Protein AF-A0A1M4V9N4-F1 (afdb_monomer_lite)

Organism: NCBI:txid1416778

InterPro domains:
  IPR020503 Uncharacterised protein family Rv2561 [PF10851] (1-96)

Radius of gyration: 17.0 Å; chains: 1; bounding box: 49×30×45 Å

Sequence (162 aa):
MNVSEIEGDAILFYKFGKKPSTQKILKLYETMLRSFTIKLKEIEAILGYKLGLSLKLIAHYGTFSEYTIGTFKKLYGEPVVKAHALLKNDIASNTYVLMTNAIVSKTFFGVEKEYFYISYQPEDNFITTIINKTKWNKQQKQHSTDQLTIRYCSKAIRQLKN

Secondary structure (DSSP, 8-state):
-EEEEEETTEEEEE-BSSPPPHHHHHHHHHHHHHHHHHHHHHHHHHHTS---EEEEEEE-EEE-EEEEETTEEEEESHHHHHHHHHHT---S-SSEEEEEHHHH-S---S----EEEEEE-TTT--EEEEEEE--------------EEE-EEEEEEE----

Foldseek 3Di:
DDWQDDDPQKTKDKDKDDFDAPVVVVVVLLVVQVVVVVVQVVVCVVVVHHQQWEKEKEKDKDDWDWDDDPPHIHIDDPRVVVSVVVVPDPDPARYKYKYACNRPDDDDDDDAFGIWMWHDDPVPRDTDDIDTDDDDDDDDDDDDDDIMMMIIMIGTDGDDDD

Structure (mmCIF, N/CA/C/O backbone):
data_AF-A0A1M4V9N4-F1
#
_entry.id   AF-A0A1M4V9N4-F1
#
loop_
_atom_site.group_PDB
_atom_site.id
_atom_site.type_symbol
_atom_site.label_atom_id
_atom_site.label_alt_id
_atom_site.label_comp_id
_atom_site.label_asym_id
_atom_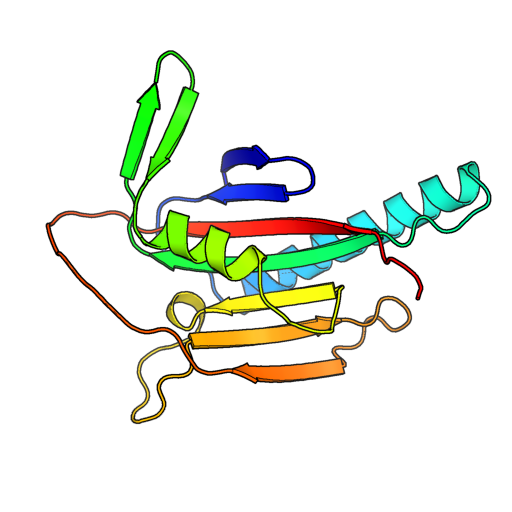site.label_entity_id
_atom_site.label_seq_id
_atom_site.pdbx_PDB_ins_code
_atom_site.Cartn_x
_atom_site.Cartn_y
_atom_site.Cartn_z
_atom_site.occupancy
_atom_site.B_iso_or_equiv
_atom_site.auth_seq_id
_atom_site.auth_comp_id
_atom_site.auth_asym_id
_atom_site.auth_atom_id
_atom_site.pdbx_PDB_model_num
ATOM 1 N N . MET A 1 1 ? 0.113 10.768 -9.963 1.00 74.31 1 MET A N 1
ATOM 2 C CA . MET A 1 1 ? -0.076 9.340 -9.639 1.00 74.31 1 MET A CA 1
ATOM 3 C C . MET A 1 1 ? -1.414 8.986 -10.237 1.00 74.31 1 MET A C 1
ATOM 5 O O . MET A 1 1 ? -2.313 9.805 -10.122 1.00 74.31 1 MET A O 1
ATOM 9 N N . ASN A 1 2 ? -1.507 7.850 -10.908 1.00 82.44 2 ASN A N 1
ATOM 10 C CA . ASN A 1 2 ? -2.698 7.407 -11.616 1.00 82.44 2 ASN A CA 1
ATOM 11 C C . ASN A 1 2 ? -3.267 6.174 -10.911 1.00 82.44 2 ASN A C 1
ATOM 13 O O . ASN A 1 2 ? -2.516 5.414 -10.292 1.00 82.44 2 ASN A O 1
ATOM 17 N N . VAL A 1 3 ? -4.578 5.983 -11.017 1.00 84.12 3 VAL A N 1
ATOM 18 C CA . VAL A 1 3 ? -5.256 4.750 -10.606 1.00 84.12 3 VAL A CA 1
ATOM 19 C C . VAL A 1 3 ? -5.289 3.831 -11.818 1.00 84.12 3 VAL A C 1
ATOM 21 O O . VAL A 1 3 ? -5.733 4.247 -12.884 1.00 84.12 3 VAL A O 1
ATOM 24 N N . SER A 1 4 ? -4.779 2.611 -11.669 1.00 82.31 4 SER A N 1
ATOM 25 C CA . SER A 1 4 ? -4.894 1.585 -12.709 1.00 82.31 4 SER A CA 1
ATOM 26 C C . SER A 1 4 ? -6.183 0.797 -12.548 1.00 82.31 4 SER A C 1
ATOM 28 O O . SER A 1 4 ? -6.861 0.537 -13.532 1.00 82.31 4 SER A O 1
ATOM 30 N N . GLU A 1 5 ? -6.480 0.366 -11.321 1.00 81.31 5 GLU A N 1
ATOM 31 C CA . GLU A 1 5 ? -7.566 -0.571 -11.047 1.00 81.31 5 GLU A CA 1
ATOM 32 C C . GLU A 1 5 ? -8.026 -0.467 -9.590 1.00 81.31 5 GLU A C 1
ATOM 34 O O . GLU A 1 5 ? -7.257 -0.071 -8.706 1.00 81.31 5 GLU A O 1
ATOM 39 N N . ILE A 1 6 ? -9.285 -0.832 -9.363 1.00 83.69 6 ILE A N 1
ATOM 40 C CA . ILE A 1 6 ? -9.889 -1.024 -8.046 1.00 83.69 6 ILE A CA 1
ATOM 41 C C . ILE A 1 6 ? -10.400 -2.470 -8.017 1.00 83.69 6 ILE A C 1
ATOM 43 O O . ILE A 1 6 ? -11.293 -2.820 -8.784 1.00 83.69 6 ILE A O 1
ATOM 47 N N . GLU A 1 7 ? -9.825 -3.304 -7.152 1.00 78.56 7 GLU A N 1
ATOM 48 C CA . GLU A 1 7 ? -10.149 -4.728 -7.005 1.00 78.56 7 GLU A CA 1
ATOM 49 C C . GLU A 1 7 ? -10.678 -4.983 -5.589 1.00 78.56 7 GLU A C 1
ATOM 51 O O . GLU A 1 7 ? -9.907 -5.134 -4.640 1.00 78.56 7 GLU A O 1
ATOM 56 N N . GLY A 1 8 ? -12.001 -5.023 -5.420 1.00 84.62 8 GLY A N 1
ATOM 57 C CA . GLY A 1 8 ? -12.608 -5.209 -4.100 1.00 84.62 8 GLY A CA 1
ATOM 58 C C . GLY A 1 8 ? -12.208 -4.099 -3.121 1.00 84.62 8 GLY A C 1
ATOM 59 O O . GLY A 1 8 ? -12.607 -2.951 -3.289 1.00 84.62 8 GLY A O 1
ATOM 60 N N . ASP A 1 9 ? -11.426 -4.449 -2.097 1.00 82.06 9 ASP A N 1
ATOM 61 C CA . ASP A 1 9 ? -10.923 -3.546 -1.052 1.00 82.06 9 ASP A CA 1
ATOM 62 C C . ASP A 1 9 ? -9.522 -2.971 -1.347 1.00 82.06 9 ASP A C 1
ATOM 64 O O . ASP A 1 9 ? -8.936 -2.299 -0.490 1.00 82.06 9 ASP A O 1
ATOM 68 N N . ALA A 1 10 ? -8.978 -3.252 -2.536 1.00 84.19 10 ALA A N 1
ATOM 69 C CA . ALA A 1 10 ? -7.649 -2.856 -2.974 1.00 84.19 10 ALA A CA 1
ATOM 70 C C . ALA A 1 10 ? -7.697 -1.812 -4.096 1.00 84.19 10 ALA A C 1
ATOM 72 O O . ALA A 1 10 ? -8.443 -1.947 -5.063 1.00 84.19 10 ALA A O 1
ATOM 73 N N . ILE A 1 11 ? -6.840 -0.793 -4.003 1.00 88.44 11 ILE A N 1
ATOM 74 C CA . ILE A 1 11 ? -6.640 0.186 -5.081 1.00 88.44 11 ILE A CA 1
ATOM 75 C C . ILE A 1 11 ? -5.207 0.101 -5.569 1.00 88.44 11 ILE A C 1
ATOM 77 O O . ILE A 1 11 ? -4.273 0.280 -4.790 1.00 88.44 11 ILE A O 1
ATOM 81 N N . LEU A 1 12 ? -5.041 -0.115 -6.868 1.00 86.69 12 LEU A N 1
ATOM 82 C CA . LEU A 1 12 ? -3.751 -0.162 -7.523 1.00 86.69 12 LEU A CA 1
ATOM 83 C C . LEU A 1 12 ? -3.380 1.208 -8.103 1.00 86.69 12 LEU A C 1
ATOM 85 O O . LEU A 1 12 ? -3.938 1.644 -9.114 1.00 86.69 12 LEU A O 1
ATOM 89 N N . PHE A 1 13 ? -2.364 1.849 -7.523 1.00 89.38 13 PHE A N 1
ATOM 90 C CA . PHE A 1 13 ? -1.793 3.080 -8.070 1.00 89.38 13 PHE A CA 1
ATOM 91 C C . PHE A 1 13 ? -0.476 2.856 -8.802 1.00 89.38 13 PHE A C 1
ATOM 93 O O . PHE A 1 13 ? 0.318 1.983 -8.439 1.00 89.38 13 PHE A O 1
ATOM 100 N N . TYR A 1 14 ? -0.215 3.730 -9.775 1.00 86.19 14 TYR A N 1
ATOM 101 C CA . TYR A 1 14 ? 1.026 3.767 -10.532 1.00 86.19 14 TYR A CA 1
ATOM 102 C C . TYR A 1 14 ? 1.465 5.199 -10.886 1.00 86.19 14 TYR A C 1
ATOM 104 O O . TYR A 1 14 ? 0.701 6.165 -10.859 1.00 86.19 14 TYR A O 1
ATOM 112 N N . LYS A 1 15 ? 2.751 5.366 -11.175 1.00 85.25 15 LYS A N 1
ATOM 113 C CA . LYS A 1 15 ? 3.387 6.592 -11.670 1.00 85.25 15 LYS A CA 1
ATOM 114 C C . LYS A 1 15 ? 4.680 6.321 -12.457 1.00 85.25 15 LYS A C 1
ATOM 116 O O . LYS A 1 15 ? 5.685 5.959 -11.842 1.00 85.25 15 LYS A O 1
ATOM 121 N N . PHE A 1 16 ? 4.684 6.670 -13.743 1.00 81.88 16 PHE A N 1
ATOM 122 C CA . PHE A 1 16 ? 5.886 6.692 -14.586 1.00 81.88 16 PHE A CA 1
ATOM 123 C C . PHE A 1 16 ? 7.008 7.581 -14.033 1.00 81.88 16 PHE A C 1
ATOM 125 O O . PHE A 1 16 ? 6.773 8.672 -13.502 1.00 81.88 16 PHE A O 1
ATOM 132 N N . GLY A 1 17 ? 8.242 7.100 -14.175 1.00 84.00 17 GLY A N 1
ATOM 133 C CA . GLY A 1 17 ? 9.473 7.809 -13.856 1.00 84.00 17 GLY A CA 1
ATOM 134 C C . GLY A 1 17 ? 10.244 7.239 -12.664 1.00 84.00 17 GLY A C 1
ATOM 135 O O . GLY A 1 17 ? 10.167 6.064 -12.312 1.00 84.00 17 GLY A O 1
ATOM 136 N N . LYS A 1 18 ? 11.061 8.102 -12.055 1.00 84.06 18 LYS A N 1
ATOM 137 C CA . LYS A 1 18 ? 11.997 7.718 -10.991 1.00 84.06 18 LYS A CA 1
ATOM 138 C C . LYS A 1 18 ? 11.267 7.199 -9.749 1.00 84.06 18 LYS A C 1
ATOM 140 O O . LYS A 1 18 ? 10.257 7.776 -9.333 1.00 84.06 18 LYS A O 1
ATOM 145 N N . LYS A 1 19 ? 11.847 6.179 -9.098 1.00 83.88 19 LYS A N 1
ATOM 146 C CA . LYS A 1 19 ? 11.383 5.732 -7.778 1.00 83.88 19 LYS A CA 1
ATOM 147 C C . LYS A 1 19 ? 11.411 6.890 -6.764 1.00 83.88 19 LYS A C 1
ATOM 149 O O . LYS A 1 19 ? 12.307 7.735 -6.820 1.00 83.88 19 LYS A O 1
ATOM 154 N N . PRO A 1 20 ? 10.457 6.948 -5.828 1.00 86.50 20 PRO A N 1
ATOM 155 C CA . PRO A 1 20 ? 10.373 7.966 -4.814 1.00 86.50 20 PRO A CA 1
ATOM 156 C C . PRO A 1 20 ? 11.369 7.587 -3.712 1.00 86.50 20 PRO A C 1
ATOM 158 O O . PRO A 1 20 ? 11.872 6.461 -3.645 1.00 86.50 20 PRO A O 1
ATOM 161 N N . SER A 1 21 ? 11.673 8.526 -2.828 1.00 88.88 21 SER A N 1
ATOM 162 C CA . SER A 1 21 ? 12.433 8.166 -1.639 1.00 88.88 21 SER A CA 1
ATOM 163 C C . SER A 1 21 ? 11.552 7.383 -0.664 1.00 88.88 21 SER A C 1
ATOM 165 O O . SER A 1 21 ? 10.330 7.559 -0.636 1.00 88.88 21 SER A O 1
ATOM 167 N N . THR A 1 22 ? 12.180 6.563 0.175 1.00 88.19 22 THR A N 1
ATOM 168 C CA . THR A 1 22 ? 11.521 5.869 1.289 1.00 88.19 22 THR A CA 1
ATOM 169 C C . THR A 1 22 ? 10.728 6.853 2.149 1.00 88.19 22 THR A C 1
ATOM 171 O O . THR A 1 22 ? 9.564 6.607 2.444 1.00 88.19 22 THR A O 1
ATOM 174 N N . GLN A 1 23 ? 11.303 8.024 2.456 1.00 88.50 23 GLN A N 1
ATOM 175 C CA . GLN A 1 23 ? 10.627 9.058 3.244 1.00 88.50 23 GLN A CA 1
ATOM 176 C C . GLN A 1 23 ? 9.338 9.555 2.575 1.00 88.50 23 GLN A C 1
ATOM 178 O O . GLN A 1 23 ? 8.343 9.777 3.256 1.00 88.50 23 GLN A O 1
ATOM 183 N N . LYS A 1 24 ? 9.322 9.703 1.241 1.00 89.69 24 LYS A N 1
ATOM 184 C CA . LYS A 1 24 ? 8.114 10.123 0.512 1.00 89.69 24 LYS A CA 1
ATOM 185 C C . LYS A 1 24 ? 7.012 9.067 0.572 1.00 89.69 24 LYS A C 1
ATOM 187 O O . LYS A 1 24 ? 5.845 9.430 0.676 1.00 89.69 24 LYS A O 1
ATOM 192 N N . ILE A 1 25 ? 7.364 7.781 0.509 1.00 89.19 25 ILE A N 1
ATOM 193 C CA . ILE A 1 25 ? 6.392 6.684 0.638 1.00 89.19 25 ILE A CA 1
ATOM 194 C C . ILE A 1 25 ? 5.797 6.670 2.043 1.00 89.19 25 ILE A C 1
ATOM 196 O O . ILE A 1 25 ? 4.578 6.627 2.174 1.00 89.19 25 ILE A O 1
ATOM 200 N N . LEU A 1 26 ? 6.646 6.749 3.070 1.00 89.44 26 LEU A N 1
ATOM 201 C CA . LEU A 1 26 ? 6.206 6.753 4.465 1.00 89.44 26 LEU A CA 1
ATOM 202 C C . LEU A 1 26 ? 5.304 7.945 4.764 1.00 89.44 26 LEU A C 1
ATOM 204 O O . LEU A 1 26 ? 4.210 7.761 5.284 1.00 89.44 26 LEU A O 1
ATOM 208 N N . LYS A 1 27 ? 5.694 9.146 4.322 1.00 89.12 27 LYS A N 1
ATOM 209 C CA . LYS A 1 27 ? 4.878 10.343 4.523 1.00 89.12 27 LYS A CA 1
ATOM 210 C C . LYS A 1 27 ? 3.503 10.225 3.868 1.00 89.12 27 LYS A C 1
ATOM 212 O O . LYS A 1 27 ? 2.503 10.599 4.471 1.00 89.12 27 LYS A O 1
ATOM 217 N N . LEU A 1 28 ? 3.451 9.696 2.643 1.00 89.25 28 LEU A N 1
ATOM 218 C CA . LEU A 1 28 ? 2.187 9.457 1.950 1.00 89.25 28 LEU A CA 1
ATOM 219 C C . LEU A 1 28 ? 1.327 8.438 2.708 1.00 89.25 28 LEU A C 1
ATOM 221 O O . LEU A 1 28 ? 0.134 8.665 2.889 1.00 89.25 28 LEU A O 1
ATOM 225 N N . TYR A 1 29 ? 1.923 7.346 3.183 1.00 90.38 29 TYR A N 1
ATOM 226 C CA . TYR A 1 29 ? 1.203 6.358 3.975 1.00 90.38 29 TYR A CA 1
ATOM 227 C C . TYR A 1 29 ? 0.648 6.925 5.279 1.00 90.38 29 TYR A C 1
ATOM 229 O O . TYR A 1 29 ? -0.517 6.701 5.573 1.00 90.38 29 TYR A O 1
ATOM 237 N N . GLU A 1 30 ? 1.434 7.693 6.029 1.00 89.25 30 GLU A N 1
ATOM 238 C CA . GLU A 1 30 ? 0.989 8.330 7.273 1.00 89.25 30 GLU A CA 1
ATOM 239 C C . GLU A 1 30 ? -0.194 9.272 7.040 1.00 89.25 30 GLU A C 1
ATOM 241 O O . GLU A 1 30 ? -1.155 9.268 7.809 1.00 89.25 30 GLU A O 1
ATOM 246 N N . THR A 1 31 ? -0.164 10.048 5.951 1.00 89.62 31 THR A N 1
ATOM 247 C CA . THR A 1 31 ? -1.303 10.882 5.552 1.00 89.62 31 THR A CA 1
ATOM 248 C C . THR A 1 31 ? -2.534 10.030 5.246 1.00 89.62 31 THR A C 1
ATOM 250 O O . THR A 1 31 ? -3.609 10.320 5.770 1.00 89.62 31 THR A O 1
ATOM 253 N N . MET A 1 32 ? -2.389 8.961 4.453 1.00 89.31 32 MET A N 1
ATOM 254 C CA . MET A 1 32 ? -3.502 8.056 4.138 1.00 89.31 32 MET A CA 1
ATOM 255 C C . MET A 1 32 ? -4.057 7.375 5.392 1.00 89.31 32 MET A C 1
ATOM 257 O O . MET A 1 32 ? -5.270 7.339 5.574 1.00 89.31 32 MET A O 1
ATOM 261 N N . LEU A 1 33 ? -3.186 6.885 6.275 1.00 89.38 33 LEU A N 1
ATOM 262 C CA . LEU A 1 33 ? -3.559 6.219 7.518 1.00 89.38 33 LEU A CA 1
ATOM 263 C C . LEU A 1 33 ? -4.309 7.171 8.448 1.00 89.38 33 LEU A C 1
ATOM 265 O O . LEU A 1 33 ? -5.344 6.799 8.989 1.00 89.38 33 LEU A O 1
ATOM 269 N N . ARG A 1 34 ? -3.845 8.418 8.592 1.00 89.44 34 ARG A N 1
ATOM 270 C CA . ARG A 1 34 ? -4.542 9.431 9.393 1.00 89.44 34 ARG A CA 1
ATOM 271 C C . ARG A 1 34 ? -5.952 9.687 8.865 1.00 89.44 34 ARG A C 1
ATOM 273 O O . ARG A 1 34 ? -6.903 9.642 9.642 1.00 89.44 34 ARG A O 1
ATOM 280 N N . SER A 1 35 ? -6.094 9.949 7.566 1.00 90.81 35 SER A N 1
ATOM 281 C CA . SER A 1 35 ? -7.402 10.199 6.949 1.00 90.81 35 SER A CA 1
ATOM 282 C C . SER A 1 35 ? -8.325 8.984 7.049 1.00 90.81 35 SER A C 1
ATOM 284 O O . SER A 1 35 ? -9.496 9.135 7.390 1.00 90.81 35 SER A O 1
ATOM 286 N N . PHE A 1 36 ? -7.790 7.782 6.820 1.00 89.12 36 PHE A N 1
ATOM 287 C CA . PHE A 1 36 ? -8.513 6.523 6.972 1.00 89.12 36 PHE A CA 1
ATOM 288 C C . PHE A 1 36 ? -9.035 6.343 8.400 1.00 89.12 36 PHE A C 1
ATOM 290 O O . PHE A 1 36 ? -10.223 6.104 8.587 1.00 89.12 36 PHE A O 1
ATOM 297 N N . THR A 1 37 ? -8.183 6.527 9.410 1.00 88.62 37 THR A N 1
ATOM 298 C CA . THR A 1 37 ? -8.553 6.360 10.822 1.00 88.62 37 THR A CA 1
ATOM 299 C C . THR A 1 37 ? -9.598 7.378 11.270 1.00 88.62 37 THR A C 1
ATOM 301 O O . THR A 1 37 ? -10.525 7.013 11.989 1.00 88.62 37 THR A O 1
ATOM 304 N N . ILE A 1 38 ? -9.484 8.642 10.842 1.00 91.25 38 ILE A N 1
ATOM 305 C CA . ILE A 1 38 ? -10.504 9.666 11.126 1.00 91.25 38 ILE A CA 1
ATOM 306 C C . ILE A 1 38 ? -11.843 9.228 10.534 1.00 91.25 38 ILE A C 1
ATOM 308 O O . ILE A 1 38 ? -12.837 9.154 11.254 1.00 91.25 38 ILE A O 1
ATOM 312 N N . LYS A 1 39 ? -11.858 8.856 9.248 1.00 94.19 39 LYS A N 1
ATOM 313 C CA . LYS A 1 39 ? -13.102 8.487 8.574 1.00 94.19 39 LYS A CA 1
ATOM 314 C C . LYS A 1 39 ? -13.717 7.206 9.131 1.00 94.19 39 LYS A C 1
ATOM 316 O O . LYS A 1 39 ? -14.933 7.117 9.266 1.00 94.19 39 LYS A O 1
ATOM 321 N N . LEU A 1 40 ? -12.883 6.237 9.499 1.00 90.94 40 LEU A N 1
ATOM 322 C CA . LEU A 1 40 ? -13.317 5.013 10.158 1.00 90.94 40 LEU A CA 1
ATOM 323 C C . LEU A 1 40 ? -14.002 5.325 11.492 1.00 90.94 40 LEU A C 1
ATOM 325 O O . LEU A 1 40 ? -15.105 4.844 11.721 1.00 90.94 40 LEU A O 1
ATOM 329 N N . LYS A 1 41 ? -13.400 6.178 12.332 1.00 91.06 41 LYS A N 1
ATOM 330 C CA . LYS A 1 41 ? -13.991 6.592 13.615 1.00 91.06 41 LYS A CA 1
ATOM 331 C C . LYS A 1 41 ? -15.327 7.315 13.434 1.00 91.06 41 LYS A C 1
ATOM 333 O O . LYS A 1 41 ? -16.254 7.034 14.185 1.00 91.06 41 LYS A O 1
ATOM 338 N N . GLU A 1 42 ? -15.441 8.202 12.444 1.00 95.69 42 GLU A N 1
ATOM 339 C CA . GLU A 1 42 ? -16.712 8.868 12.114 1.00 95.69 42 GLU A CA 1
ATOM 340 C C . GLU A 1 42 ? -17.810 7.853 11.767 1.00 95.69 42 GLU A C 1
ATOM 342 O O . GLU A 1 42 ? -18.923 7.941 12.278 1.00 95.69 42 GLU A O 1
ATOM 347 N N . ILE A 1 43 ? -17.493 6.870 10.921 1.00 95.94 43 ILE A N 1
ATOM 348 C CA . ILE A 1 43 ? -18.452 5.842 10.501 1.00 95.94 43 ILE A CA 1
ATOM 349 C C . ILE A 1 43 ? -18.817 4.926 11.676 1.00 95.94 43 ILE A C 1
ATOM 351 O O . ILE A 1 43 ? -19.994 4.661 11.897 1.00 95.94 43 ILE A O 1
ATOM 355 N N . GLU A 1 4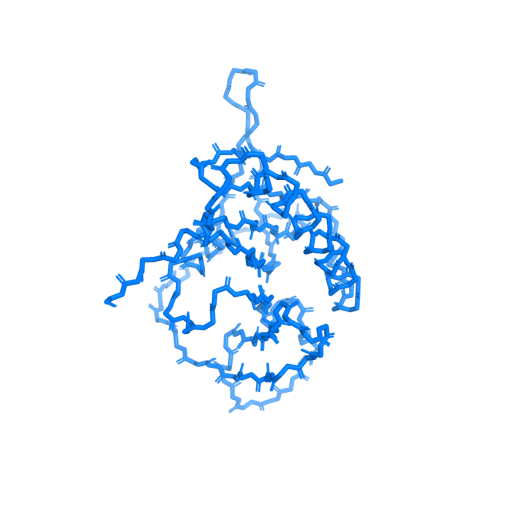4 ? -17.838 4.467 12.456 1.00 94.62 44 GLU A N 1
ATOM 356 C CA . GLU A 1 44 ? -18.075 3.627 13.639 1.00 94.62 44 GLU A CA 1
ATOM 357 C C . GLU A 1 44 ? -18.928 4.340 14.696 1.00 94.62 44 GLU A C 1
ATOM 359 O O . GLU A 1 44 ? -19.752 3.697 15.344 1.00 94.62 44 GLU A O 1
ATOM 364 N N . ALA A 1 45 ? -18.773 5.659 14.851 1.00 95.44 45 ALA A N 1
ATOM 365 C CA . ALA A 1 45 ? -19.602 6.457 15.750 1.00 95.44 45 ALA A CA 1
ATOM 366 C C . ALA A 1 45 ? -21.068 6.510 15.293 1.00 95.44 45 ALA A C 1
ATOM 368 O O . ALA A 1 45 ? -21.965 6.427 16.127 1.00 95.44 45 ALA A O 1
ATOM 369 N N . ILE A 1 46 ? -21.314 6.598 13.981 1.00 97.44 46 ILE A N 1
ATOM 370 C CA . ILE A 1 46 ? -22.669 6.562 13.406 1.00 97.44 46 ILE A CA 1
ATOM 371 C C . ILE A 1 46 ? -23.284 5.164 13.541 1.00 97.44 46 ILE A C 1
ATOM 373 O O . ILE A 1 46 ? -24.463 5.034 13.853 1.00 97.44 46 ILE A O 1
ATOM 377 N N . LEU A 1 47 ? -22.494 4.116 13.301 1.00 96.00 47 LEU A N 1
ATOM 378 C CA . LEU A 1 47 ? -22.966 2.731 13.341 1.00 96.00 47 LEU A CA 1
ATOM 379 C C . LEU A 1 47 ? -23.132 2.182 14.765 1.00 96.00 47 LEU A C 1
ATOM 381 O O . LEU A 1 47 ? -23.874 1.223 14.961 1.00 96.00 47 LEU A O 1
ATOM 385 N N . GLY A 1 48 ? -22.430 2.746 15.750 1.00 95.94 48 GLY A N 1
ATOM 386 C CA . GLY A 1 48 ? -22.464 2.293 17.142 1.00 95.94 48 GLY A CA 1
ATOM 387 C C . GLY A 1 48 ? -21.650 1.023 17.424 1.00 95.94 48 GLY A C 1
ATOM 388 O O . GLY A 1 48 ? -21.743 0.470 18.517 1.00 95.94 48 GLY A O 1
ATOM 389 N N . TYR A 1 49 ? -20.838 0.544 16.474 1.00 91.25 49 TYR A N 1
ATOM 390 C CA . TYR A 1 49 ? -19.947 -0.605 16.670 1.00 91.25 49 TYR A CA 1
ATOM 391 C C . TYR A 1 49 ? -18.654 -0.488 15.854 1.00 91.25 49 TYR A C 1
ATOM 393 O O . TYR A 1 49 ? -18.560 0.267 14.885 1.00 91.25 49 TYR A O 1
ATOM 401 N N . LYS A 1 50 ? -17.637 -1.259 16.255 1.00 90.19 50 LYS A N 1
ATOM 402 C CA . LYS A 1 50 ? -16.329 -1.302 15.589 1.00 90.19 50 LYS A CA 1
ATOM 403 C C . LYS A 1 50 ? -16.380 -2.134 14.310 1.00 90.19 50 LYS A C 1
ATOM 405 O O . LYS A 1 50 ? -16.745 -3.306 14.351 1.00 90.19 50 LYS A O 1
ATOM 410 N N . LEU A 1 51 ? -15.946 -1.551 13.194 1.00 89.62 51 LEU A N 1
ATOM 411 C CA . LEU A 1 51 ? -15.855 -2.232 11.900 1.00 89.62 51 LEU A CA 1
ATOM 412 C C . LEU A 1 51 ? -14.585 -3.081 11.785 1.00 89.62 51 LEU A C 1
ATOM 414 O O . LEU A 1 51 ? -14.539 -4.018 10.988 1.00 89.62 51 LEU A O 1
ATOM 418 N N . GLY A 1 52 ? -13.557 -2.755 12.576 1.00 86.81 52 GLY A N 1
ATOM 419 C CA . GLY A 1 52 ? -12.294 -3.491 12.582 1.00 86.81 52 GLY A CA 1
ATOM 420 C C . GLY A 1 52 ? -11.550 -3.401 11.250 1.00 86.81 52 GLY A C 1
ATOM 421 O O . GLY A 1 52 ? -10.910 -4.368 10.858 1.00 86.81 52 GLY A O 1
ATOM 422 N N . LEU A 1 53 ? -11.661 -2.282 10.530 1.00 88.88 53 LEU A N 1
ATOM 423 C CA . LEU A 1 53 ? -10.938 -2.073 9.276 1.00 88.88 53 LEU A CA 1
ATOM 424 C C . LEU A 1 53 ? -9.524 -1.546 9.551 1.00 88.88 53 LEU A C 1
ATOM 426 O O . LEU A 1 53 ? -9.323 -0.705 10.425 1.00 88.88 53 LEU A O 1
ATOM 430 N N . SER A 1 54 ? -8.544 -2.008 8.782 1.00 89.62 54 SER A N 1
ATOM 431 C CA . SER A 1 54 ? -7.156 -1.533 8.840 1.00 89.62 54 SER A CA 1
ATOM 432 C C . SER A 1 54 ? -6.671 -1.044 7.480 1.00 89.62 54 SER A C 1
ATOM 434 O O . SER A 1 54 ? -7.335 -1.263 6.477 1.00 89.62 54 SER A O 1
ATOM 436 N N . LEU A 1 55 ? -5.501 -0.409 7.422 1.00 90.00 55 LEU A N 1
ATOM 437 C CA . LEU A 1 55 ? -4.891 0.027 6.168 1.00 90.00 55 LEU A CA 1
ATOM 438 C C . LEU A 1 55 ? -3.478 -0.534 6.072 1.00 90.00 55 LEU A C 1
ATOM 440 O O . LEU A 1 55 ? -2.676 -0.308 6.967 1.00 90.00 55 LEU A O 1
ATOM 444 N N . LYS A 1 56 ? -3.135 -1.192 4.966 1.00 91.94 56 LYS A N 1
ATOM 445 C CA . LYS A 1 56 ? -1.741 -1.537 4.637 1.00 91.94 56 LYS A CA 1
ATOM 446 C C . LYS A 1 56 ? -1.327 -0.975 3.290 1.00 91.94 56 LYS A C 1
ATOM 448 O O . LYS A 1 56 ? -2.181 -0.842 2.426 1.00 91.94 56 LYS A O 1
ATOM 453 N N . LEU A 1 57 ? -0.038 -0.709 3.095 1.00 93.38 57 LEU A N 1
ATOM 454 C CA . LEU A 1 57 ? 0.545 -0.255 1.837 1.00 93.38 57 LEU A CA 1
ATOM 455 C C . LEU A 1 57 ? 1.645 -1.200 1.351 1.00 93.38 57 LEU A C 1
ATOM 457 O O . LEU A 1 57 ? 2.607 -1.447 2.066 1.00 93.38 57 LEU A O 1
ATOM 461 N N . ILE A 1 58 ? 1.555 -1.648 0.100 1.00 92.62 58 ILE A N 1
ATOM 462 C CA . ILE A 1 58 ? 2.636 -2.362 -0.596 1.00 92.62 58 ILE A CA 1
ATOM 463 C C . ILE A 1 58 ? 3.292 -1.440 -1.626 1.00 92.62 58 ILE A C 1
ATOM 465 O O . ILE A 1 58 ? 2.596 -0.906 -2.488 1.00 92.62 58 ILE A O 1
ATOM 469 N N . ALA A 1 59 ? 4.618 -1.301 -1.563 1.00 92.12 59 ALA A N 1
ATOM 470 C CA . ALA A 1 59 ? 5.427 -0.506 -2.478 1.00 92.12 59 ALA A CA 1
ATOM 471 C C . ALA A 1 59 ? 6.520 -1.336 -3.168 1.00 92.12 59 ALA A C 1
ATOM 473 O O . ALA A 1 59 ? 7.453 -1.870 -2.557 1.00 92.12 59 ALA A O 1
ATOM 474 N N . HIS A 1 60 ? 6.417 -1.403 -4.491 1.00 90.31 60 HIS A N 1
ATOM 475 C CA . HIS A 1 60 ? 7.358 -2.097 -5.362 1.00 90.31 60 HIS A CA 1
ATOM 476 C C . HIS A 1 60 ? 7.699 -1.231 -6.571 1.00 90.31 60 HIS A C 1
ATOM 478 O O . HIS A 1 60 ? 6.888 -0.399 -6.973 1.00 90.31 60 HIS A O 1
ATOM 484 N N . TYR A 1 61 ? 8.897 -1.414 -7.121 1.00 86.75 61 TYR A N 1
ATOM 485 C CA . TYR A 1 61 ? 9.410 -0.652 -8.250 1.00 86.75 61 TYR A CA 1
ATOM 486 C C . TYR A 1 61 ? 10.017 -1.581 -9.292 1.00 86.75 61 TYR A C 1
ATOM 488 O O . TYR A 1 61 ? 10.801 -2.463 -8.949 1.00 86.75 61 TYR A O 1
ATOM 496 N N . GLY A 1 62 ? 9.679 -1.343 -10.555 1.00 85.44 62 GLY A N 1
ATOM 497 C CA . GLY A 1 62 ? 10.250 -2.050 -11.692 1.00 85.44 62 GLY A CA 1
ATOM 498 C C . GLY A 1 62 ? 9.668 -1.559 -13.013 1.00 85.44 62 GLY A C 1
ATOM 499 O O . GLY A 1 62 ? 8.946 -0.557 -13.049 1.00 85.44 62 GLY A O 1
ATOM 500 N N . THR A 1 63 ? 9.993 -2.279 -14.082 1.00 83.06 63 THR A N 1
ATOM 501 C CA . THR A 1 63 ? 9.544 -1.996 -15.450 1.00 83.06 63 THR A CA 1
ATOM 502 C C . THR A 1 63 ? 8.264 -2.754 -15.782 1.00 83.06 63 THR A C 1
ATOM 504 O O . THR A 1 63 ? 8.186 -3.967 -15.597 1.00 83.06 63 THR A O 1
ATOM 507 N N . PHE A 1 64 ? 7.262 -2.049 -16.295 1.00 83.62 64 PHE A N 1
ATOM 508 C CA . PHE A 1 64 ? 6.039 -2.644 -16.827 1.00 83.62 64 PHE A CA 1
ATOM 509 C C . PHE A 1 64 ? 5.586 -1.873 -18.065 1.00 83.62 64 PHE A C 1
ATOM 511 O O . PHE A 1 64 ? 5.989 -0.730 -18.275 1.00 83.62 64 PHE A O 1
ATOM 518 N N . SER A 1 65 ? 4.699 -2.478 -18.842 1.00 81.69 65 SER A N 1
ATOM 519 C CA . SER A 1 65 ? 4.057 -1.855 -19.995 1.00 81.69 65 SER A CA 1
ATOM 520 C C . SER A 1 65 ? 2.617 -1.467 -19.667 1.00 81.69 65 SER A C 1
ATOM 522 O O . SER A 1 65 ? 1.948 -2.123 -18.866 1.00 81.69 65 SER A O 1
ATOM 524 N N . GLU A 1 66 ? 2.138 -0.396 -20.291 1.00 84.31 66 GLU A N 1
ATOM 525 C CA . GLU A 1 66 ? 0.724 -0.025 -20.316 1.00 84.31 66 GLU A CA 1
ATOM 526 C C . GLU A 1 66 ? 0.168 -0.382 -21.696 1.00 84.31 66 GLU A C 1
ATOM 528 O O . GLU A 1 66 ? 0.790 -0.070 -22.710 1.00 84.31 66 GLU A O 1
ATOM 533 N N . TYR A 1 67 ? -0.990 -1.033 -21.745 1.00 82.19 67 TYR A N 1
ATOM 534 C CA . TYR A 1 67 ? -1.724 -1.251 -22.987 1.00 82.19 67 TYR A CA 1
ATOM 535 C C . TYR A 1 67 ? -3.166 -0.772 -22.837 1.00 82.19 67 TYR A C 1
ATOM 537 O O . TYR A 1 67 ? -3.702 -0.683 -21.731 1.00 82.19 67 TYR A O 1
ATOM 545 N N . THR A 1 68 ? -3.800 -0.466 -23.965 1.00 82.19 68 THR A N 1
ATOM 546 C CA . THR A 1 68 ? -5.188 0.000 -24.005 1.00 82.19 68 THR A CA 1
ATOM 547 C C . THR A 1 68 ? -6.093 -1.121 -24.513 1.00 82.19 68 THR A C 1
ATOM 549 O O . THR A 1 68 ? -5.835 -1.675 -25.578 1.00 82.19 68 THR A O 1
ATOM 552 N N . ILE A 1 69 ? -7.146 -1.458 -23.765 1.00 80.88 69 ILE A N 1
ATOM 553 C CA . ILE A 1 69 ? -8.268 -2.284 -24.236 1.00 80.88 69 ILE A CA 1
ATOM 554 C C . ILE A 1 69 ? -9.506 -1.393 -24.265 1.00 80.88 69 ILE A C 1
ATOM 556 O O . ILE A 1 69 ? -10.022 -0.997 -23.218 1.00 80.88 69 ILE A O 1
ATOM 560 N N . GLY A 1 70 ? -9.983 -1.072 -25.469 1.00 84.88 70 GLY A N 1
ATOM 561 C CA . GLY A 1 70 ? -11.087 -0.130 -25.654 1.00 84.88 70 GLY A CA 1
ATOM 562 C C . GLY A 1 70 ? -10.736 1.242 -25.076 1.00 84.88 70 GLY A C 1
ATOM 563 O O . GLY A 1 70 ? -9.790 1.880 -25.523 1.00 84.88 70 GLY A O 1
ATOM 564 N N . THR A 1 71 ? -11.476 1.681 -24.059 1.00 78.50 71 THR A N 1
ATOM 565 C CA . THR A 1 71 ? -11.234 2.942 -23.336 1.00 78.50 71 THR A CA 1
ATOM 566 C C . THR A 1 71 ? -10.427 2.763 -22.046 1.00 78.50 71 THR A C 1
ATOM 568 O O . THR A 1 71 ? -10.162 3.743 -21.351 1.00 78.50 71 THR A O 1
ATOM 571 N N . PHE A 1 72 ? 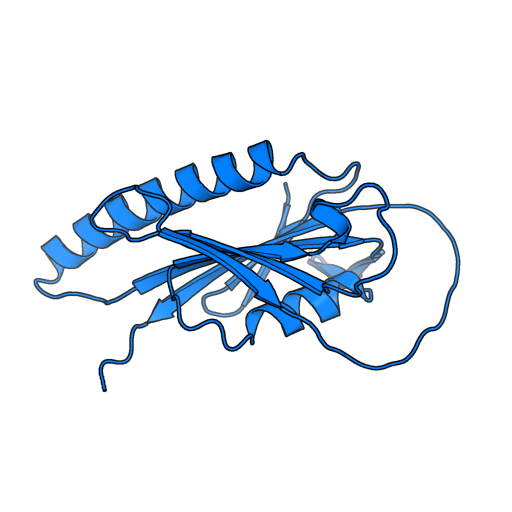-10.045 1.530 -21.694 1.00 76.44 72 PHE A N 1
ATOM 572 C CA . PHE A 1 72 ? -9.362 1.213 -20.440 1.00 76.44 72 PHE A CA 1
ATOM 573 C C . PHE A 1 72 ? -7.864 1.010 -20.647 1.00 76.44 72 PHE A C 1
ATOM 575 O O . PHE A 1 72 ? -7.436 0.313 -21.566 1.00 76.44 72 PHE A O 1
ATOM 582 N N . LYS A 1 73 ? -7.062 1.567 -19.738 1.00 79.88 73 LYS A N 1
ATOM 583 C CA . LYS A 1 73 ? -5.617 1.329 -19.655 1.00 79.88 73 LYS A CA 1
ATOM 584 C C . LYS A 1 73 ? -5.340 0.230 -18.638 1.00 79.88 73 LYS A C 1
ATOM 586 O O . LYS A 1 73 ? -5.808 0.314 -17.506 1.00 79.88 73 LYS A O 1
ATOM 591 N N . LYS A 1 74 ? -4.562 -0.779 -19.023 1.00 82.88 74 LYS A N 1
ATOM 592 C CA . LYS A 1 74 ? -4.106 -1.854 -18.135 1.00 82.88 74 LYS A CA 1
ATOM 593 C C . LYS A 1 74 ? -2.590 -1.901 -18.078 1.00 82.88 74 LYS A C 1
ATOM 595 O O . LYS A 1 74 ? -1.906 -1.628 -19.061 1.00 82.88 74 LYS A O 1
ATOM 600 N N . LEU A 1 75 ? -2.074 -2.282 -16.914 1.00 84.75 75 LEU A N 1
ATOM 601 C CA . LEU A 1 75 ? -0.645 -2.460 -16.679 1.00 84.75 75 LEU A CA 1
ATOM 602 C C . LEU A 1 75 ? -0.293 -3.944 -16.738 1.00 84.75 75 LEU A C 1
ATOM 604 O O . LEU A 1 75 ? -1.000 -4.772 -16.166 1.00 84.75 75 LEU A O 1
ATOM 608 N N . TYR A 1 76 ? 0.835 -4.279 -17.355 1.00 82.50 76 TYR A N 1
ATOM 609 C CA . TYR A 1 76 ? 1.330 -5.650 -17.444 1.00 82.50 76 TYR A CA 1
ATOM 610 C C . TYR A 1 76 ? 2.850 -5.722 -17.311 1.00 82.50 76 TYR A C 1
ATOM 612 O O . TYR A 1 76 ? 3.570 -4.853 -17.791 1.00 82.50 76 TYR A O 1
ATOM 620 N N . GLY A 1 77 ? 3.341 -6.773 -16.656 1.00 82.50 77 GLY A N 1
ATOM 621 C CA . GLY A 1 77 ? 4.765 -7.020 -16.436 1.00 82.50 77 GLY A CA 1
ATOM 622 C C . GLY A 1 77 ? 5.038 -7.649 -15.073 1.00 82.50 77 GLY A C 1
ATOM 623 O O . GLY A 1 77 ? 4.174 -7.668 -14.196 1.00 82.50 77 GLY A O 1
ATOM 624 N N . GLU A 1 78 ? 6.259 -8.139 -14.866 1.00 84.25 78 GLU A N 1
ATOM 625 C CA . GLU A 1 78 ? 6.676 -8.771 -13.606 1.00 84.25 78 GLU A CA 1
ATOM 626 C C . GLU A 1 78 ? 6.377 -7.912 -12.356 1.00 84.25 78 GLU A C 1
ATOM 628 O O . GLU A 1 78 ? 5.821 -8.450 -11.395 1.00 84.25 78 GLU A O 1
ATOM 633 N N . PRO A 1 79 ? 6.613 -6.581 -12.339 1.00 84.25 79 PRO A N 1
ATOM 634 C CA . PRO A 1 79 ? 6.314 -5.759 -11.164 1.00 84.25 79 PRO A CA 1
ATOM 635 C C . PRO A 1 79 ? 4.826 -5.704 -10.812 1.00 84.25 79 PRO A C 1
ATOM 637 O O . PRO A 1 79 ? 4.474 -5.470 -9.654 1.00 84.25 79 PRO A O 1
ATOM 640 N N . VAL A 1 80 ? 3.950 -5.908 -11.802 1.00 83.50 80 VAL A N 1
ATOM 641 C CA . VAL A 1 80 ? 2.499 -5.998 -11.605 1.00 83.50 80 VAL A CA 1
ATOM 642 C C . VAL A 1 80 ? 2.186 -7.245 -10.803 1.00 83.50 80 VAL A C 1
ATOM 644 O O . VAL A 1 80 ? 1.669 -7.152 -9.690 1.00 83.50 80 VAL A O 1
ATOM 647 N N . VAL A 1 81 ? 2.605 -8.394 -11.333 1.00 85.38 81 VAL A N 1
ATOM 648 C CA . VAL A 1 81 ? 2.420 -9.712 -10.721 1.00 85.38 81 VAL A CA 1
ATOM 649 C C . VAL A 1 81 ? 3.012 -9.742 -9.314 1.00 85.38 81 VAL A C 1
ATOM 651 O O . VAL A 1 81 ? 2.345 -10.161 -8.370 1.00 85.38 81 VAL A O 1
ATOM 654 N N . LYS A 1 82 ? 4.230 -9.217 -9.144 1.00 84.12 82 LYS A N 1
ATOM 655 C CA . LYS A 1 82 ? 4.924 -9.181 -7.856 1.00 84.12 82 LYS A CA 1
ATOM 656 C C . LYS A 1 82 ? 4.184 -8.353 -6.810 1.00 84.12 82 LYS A C 1
ATOM 658 O O . LYS A 1 82 ? 4.054 -8.788 -5.671 1.00 84.12 82 LYS A O 1
ATOM 663 N N . ALA A 1 83 ? 3.661 -7.185 -7.174 1.00 85.00 83 ALA A N 1
ATOM 664 C CA . ALA A 1 83 ? 2.880 -6.378 -6.243 1.00 85.00 83 ALA A CA 1
ATOM 665 C C . ALA A 1 83 ? 1.564 -7.059 -5.831 1.00 85.00 83 ALA A C 1
ATOM 667 O O . ALA A 1 83 ? 1.211 -7.006 -4.654 1.00 85.00 83 ALA A O 1
ATOM 668 N N . HIS A 1 84 ? 0.883 -7.745 -6.759 1.00 83.19 84 HIS A N 1
ATOM 669 C CA . HIS A 1 84 ? -0.299 -8.549 -6.422 1.00 83.19 84 HIS A CA 1
ATOM 670 C C . HIS A 1 84 ? 0.053 -9.736 -5.516 1.00 83.19 84 HIS A C 1
ATOM 672 O O . HIS A 1 84 ? -0.663 -10.003 -4.552 1.00 83.19 84 HIS A O 1
ATOM 678 N N . ALA A 1 85 ? 1.171 -10.423 -5.762 1.00 85.12 85 ALA A N 1
ATOM 679 C CA . ALA A 1 85 ? 1.639 -11.505 -4.897 1.00 85.12 85 ALA A CA 1
ATOM 680 C C . ALA A 1 85 ? 1.959 -10.995 -3.482 1.00 85.12 85 ALA A C 1
ATOM 682 O O . ALA A 1 85 ? 1.496 -11.561 -2.493 1.00 85.12 85 ALA A O 1
ATOM 683 N N . LEU A 1 86 ? 2.659 -9.860 -3.381 1.00 86.88 86 LEU A N 1
ATOM 684 C CA . LEU A 1 86 ? 2.983 -9.217 -2.108 1.00 86.88 86 LEU A CA 1
ATOM 685 C C . LEU A 1 86 ? 1.747 -8.767 -1.327 1.00 86.88 86 LEU A C 1
ATOM 687 O O . LEU A 1 86 ? 1.855 -8.578 -0.123 1.00 86.88 86 LEU A O 1
ATOM 691 N N . LEU A 1 87 ? 0.569 -8.615 -1.937 1.00 84.12 87 LEU A N 1
ATOM 692 C CA . LEU A 1 87 ? -0.657 -8.322 -1.187 1.00 84.12 87 LEU A CA 1
ATOM 693 C C . LEU A 1 87 ? -1.172 -9.500 -0.363 1.00 84.12 87 LEU A C 1
ATOM 695 O O . LEU A 1 87 ? -1.855 -9.274 0.643 1.00 84.12 87 LEU A O 1
ATOM 699 N N . LYS A 1 88 ? -0.833 -10.725 -0.768 1.00 84.00 88 LYS A N 1
ATOM 700 C CA . LYS A 1 88 ? -1.240 -11.985 -0.135 1.00 84.00 88 LYS A CA 1
ATOM 701 C C . LYS A 1 88 ? -0.203 -12.501 0.874 1.00 84.00 88 LYS A C 1
ATOM 703 O O . LYS A 1 88 ? -0.125 -13.696 1.107 1.00 84.00 88 LYS A O 1
ATOM 708 N N . ASN A 1 89 ? 0.625 -11.615 1.428 1.00 85.88 89 ASN A N 1
ATOM 709 C CA . ASN A 1 89 ? 1.647 -11.989 2.405 1.00 85.88 89 ASN A CA 1
ATOM 710 C C . ASN A 1 89 ? 1.058 -12.333 3.790 1.00 85.88 89 ASN A C 1
ATOM 712 O O . ASN A 1 89 ? -0.003 -11.828 4.156 1.00 85.88 89 ASN A O 1
ATOM 716 N N . ASP A 1 90 ? 1.828 -13.092 4.575 1.00 85.88 90 ASP A N 1
ATOM 717 C CA . ASP A 1 90 ? 1.473 -13.547 5.931 1.00 85.88 90 ASP A CA 1
ATOM 718 C C . ASP A 1 90 ? 2.027 -12.638 7.050 1.00 85.88 90 ASP A C 1
ATOM 720 O O . ASP A 1 90 ? 2.500 -13.116 8.083 1.00 85.88 90 ASP A O 1
ATOM 724 N N . ILE A 1 91 ? 2.092 -11.318 6.842 1.00 85.50 91 ILE A N 1
ATOM 725 C CA . ILE A 1 91 ? 2.463 -10.388 7.922 1.00 85.50 91 ILE A CA 1
ATOM 726 C C . ILE A 1 91 ? 1.321 -10.337 8.941 1.00 85.50 91 ILE A C 1
ATOM 728 O O . ILE A 1 91 ? 0.186 -10.044 8.581 1.00 85.50 91 ILE A O 1
ATOM 732 N N . ALA A 1 92 ? 1.645 -10.575 10.216 1.00 86.38 92 ALA A N 1
ATOM 733 C CA . ALA A 1 92 ? 0.670 -10.600 11.308 1.00 86.38 92 ALA A CA 1
ATOM 734 C C . ALA A 1 92 ? 0.042 -9.226 11.607 1.00 86.38 92 ALA A C 1
ATOM 736 O O . ALA A 1 92 ? -1.098 -9.146 12.056 1.00 86.38 92 ALA A O 1
ATOM 737 N N . SER A 1 93 ? 0.778 -8.135 11.369 1.00 86.00 93 SER A N 1
ATOM 738 C CA . SER A 1 93 ? 0.217 -6.787 11.476 1.00 86.00 93 SER A CA 1
ATOM 739 C C . SER A 1 93 ? -0.804 -6.545 10.368 1.00 86.00 93 SER A C 1
ATOM 741 O O . SER A 1 93 ? -0.546 -6.832 9.203 1.00 86.00 93 SER A O 1
ATOM 743 N N . ASN A 1 94 ? -1.927 -5.924 10.716 1.00 86.19 94 ASN A N 1
ATOM 744 C CA . ASN A 1 94 ? -2.946 -5.496 9.757 1.00 86.19 94 ASN A CA 1
ATOM 745 C C . ASN A 1 94 ? -2.731 -4.055 9.259 1.00 86.19 94 ASN A C 1
ATOM 747 O O . ASN A 1 94 ? -3.381 -3.640 8.298 1.00 86.19 94 ASN A O 1
ATOM 751 N N . THR A 1 95 ? -1.807 -3.315 9.883 1.00 89.25 95 THR A N 1
ATOM 752 C CA . THR A 1 95 ? -1.512 -1.911 9.577 1.00 89.25 95 THR A CA 1
ATOM 753 C C . THR A 1 95 ? -0.013 -1.734 9.364 1.00 89.25 95 THR A C 1
ATOM 755 O O . THR A 1 95 ? 0.766 -1.676 10.319 1.00 89.25 95 THR A O 1
ATOM 758 N N . TYR A 1 96 ? 0.425 -1.680 8.107 1.00 90.62 96 TYR A N 1
ATOM 759 C CA . TYR A 1 96 ? 1.851 -1.618 7.780 1.00 90.62 96 TYR A CA 1
ATOM 760 C C . TYR A 1 96 ? 2.153 -1.031 6.403 1.00 90.62 96 TYR A C 1
ATOM 762 O O . TYR A 1 96 ? 1.322 -1.051 5.499 1.00 90.62 96 TYR A O 1
ATOM 770 N N . VAL A 1 97 ? 3.403 -0.608 6.219 1.00 91.56 97 VAL A N 1
ATOM 771 C CA . VAL A 1 97 ? 4.006 -0.364 4.903 1.00 91.56 97 VAL A CA 1
ATOM 772 C C . VAL A 1 97 ? 5.016 -1.458 4.611 1.00 91.56 97 VAL A C 1
ATOM 774 O O . VAL A 1 97 ? 5.949 -1.629 5.383 1.00 91.56 97 VAL A O 1
ATOM 777 N N . LEU A 1 98 ? 4.874 -2.157 3.490 1.00 91.88 98 LEU A N 1
ATOM 778 C CA . LEU A 1 98 ? 5.864 -3.079 2.939 1.00 91.88 98 LEU A CA 1
ATOM 779 C C . LEU A 1 98 ? 6.539 -2.418 1.746 1.00 91.88 98 LEU A C 1
ATOM 781 O O . LEU A 1 98 ? 5.875 -1.952 0.823 1.00 91.88 98 LEU A O 1
ATOM 785 N N . MET A 1 99 ? 7.864 -2.423 1.729 1.00 89.31 99 MET A N 1
ATOM 786 C CA . MET A 1 99 ? 8.664 -1.901 0.631 1.00 89.31 99 MET A CA 1
ATOM 787 C C . MET A 1 99 ? 9.686 -2.947 0.196 1.00 89.31 99 MET A C 1
ATOM 789 O O . MET A 1 99 ? 10.458 -3.468 0.997 1.00 89.31 99 MET A O 1
ATOM 793 N N . THR A 1 100 ? 9.702 -3.253 -1.097 1.00 88.38 100 THR A N 1
ATOM 794 C CA . THR A 1 100 ? 10.712 -4.161 -1.670 1.00 88.38 100 THR A CA 1
ATOM 795 C C . THR A 1 100 ? 12.093 -3.511 -1.734 1.00 88.38 100 THR A C 1
ATOM 797 O O . THR A 1 100 ? 12.212 -2.284 -1.739 1.00 88.38 100 THR A O 1
ATOM 800 N N . ASN A 1 101 ? 13.149 -4.310 -1.894 1.00 85.31 101 ASN A N 1
ATOM 801 C CA . ASN A 1 101 ? 14.501 -3.774 -2.096 1.00 85.31 101 ASN A CA 1
ATOM 802 C C . ASN A 1 101 ? 14.616 -2.834 -3.297 1.00 85.31 101 ASN A C 1
ATOM 804 O O . ASN A 1 101 ? 15.372 -1.870 -3.234 1.00 85.31 101 ASN A O 1
ATOM 808 N N . ALA A 1 102 ? 13.817 -3.045 -4.346 1.00 84.19 102 ALA A N 1
ATOM 809 C CA . ALA A 1 102 ? 13.772 -2.148 -5.499 1.00 84.19 102 ALA A CA 1
ATOM 810 C C . ALA A 1 102 ? 13.399 -0.698 -5.119 1.00 84.19 102 ALA A C 1
ATOM 812 O O . ALA A 1 102 ? 13.729 0.245 -5.837 1.00 84.19 102 ALA A O 1
ATOM 813 N N . ILE A 1 103 ? 12.744 -0.504 -3.969 1.00 86.38 103 ILE A N 1
ATOM 814 C CA . ILE A 1 103 ? 12.466 0.810 -3.390 1.00 86.38 103 ILE A CA 1
ATOM 815 C C . ILE A 1 103 ? 13.636 1.312 -2.532 1.00 86.38 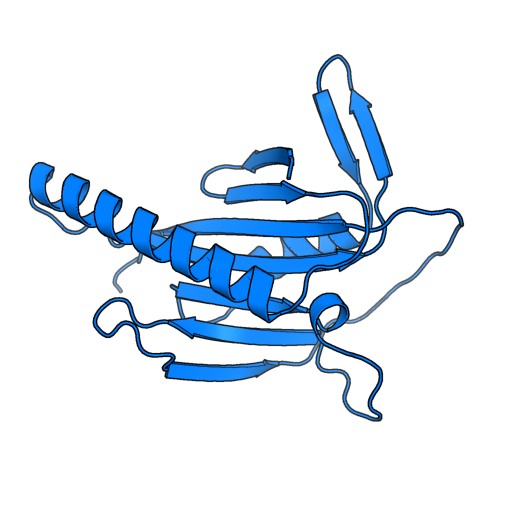103 ILE A C 1
ATOM 817 O O . ILE A 1 103 ? 13.944 2.503 -2.597 1.00 86.38 103 ILE A O 1
ATOM 821 N N . VAL A 1 104 ? 14.313 0.453 -1.763 1.00 81.88 104 VAL A N 1
ATOM 822 C CA . VAL A 1 104 ? 15.195 0.890 -0.661 1.00 81.88 104 VAL A CA 1
ATOM 823 C C . VAL A 1 104 ? 16.685 0.708 -0.845 1.00 81.88 104 VAL A C 1
ATOM 825 O O . VAL A 1 104 ? 17.429 1.525 -0.304 1.00 81.88 104 VAL A O 1
ATOM 828 N N . SER A 1 105 ? 17.159 -0.250 -1.634 1.00 67.12 105 SER A N 1
ATOM 829 C CA . SER A 1 105 ? 18.603 -0.420 -1.786 1.00 67.12 105 SER A CA 1
ATOM 830 C C . SER A 1 105 ? 19.196 0.502 -2.862 1.00 67.12 105 SER A C 1
ATOM 832 O O . SER A 1 105 ? 18.688 0.642 -3.977 1.00 67.12 105 SER A O 1
ATOM 834 N N . LYS A 1 106 ? 20.323 1.132 -2.506 1.00 53.88 106 LYS A N 1
ATOM 835 C CA . LYS A 1 106 ? 21.547 1.047 -3.310 1.00 53.88 106 LYS A CA 1
ATOM 836 C C . LYS A 1 106 ? 22.348 -0.130 -2.737 1.00 53.88 106 LYS A C 1
ATOM 838 O O . LYS A 1 106 ? 22.446 -0.257 -1.522 1.00 53.88 106 LYS A O 1
ATOM 843 N N . THR A 1 107 ? 22.808 -0.995 -3.632 1.00 48.81 107 THR A N 1
ATOM 844 C CA . THR A 1 107 ? 23.701 -2.157 -3.490 1.00 48.81 107 THR A CA 1
ATOM 845 C C . THR A 1 107 ? 24.392 -2.326 -2.129 1.00 48.81 107 THR A C 1
ATOM 847 O O . THR A 1 107 ? 25.244 -1.514 -1.800 1.00 48.81 107 THR A O 1
ATOM 850 N N . PHE A 1 108 ? 24.114 -3.411 -1.394 1.00 39.91 108 PHE A N 1
ATOM 851 C CA . PHE A 1 108 ? 25.053 -3.978 -0.412 1.00 39.91 108 PHE A CA 1
ATOM 852 C C . PHE A 1 108 ? 24.936 -5.510 -0.373 1.00 39.91 108 PHE A C 1
ATOM 854 O O . PHE A 1 108 ? 23.847 -6.073 -0.476 1.00 39.91 108 PHE A O 1
ATOM 861 N N . PHE A 1 109 ? 26.105 -6.144 -0.309 1.00 41.81 109 PHE A N 1
ATOM 862 C CA . PHE A 1 109 ? 26.406 -7.550 -0.560 1.00 41.81 109 PHE A CA 1
ATOM 863 C C . PHE A 1 109 ? 25.711 -8.545 0.388 1.00 41.81 109 PHE A C 1
ATOM 865 O O . PHE A 1 109 ? 25.613 -8.319 1.590 1.00 41.81 109 PHE A O 1
ATOM 872 N N . GLY A 1 110 ? 25.334 -9.706 -0.162 1.00 44.12 110 GLY A N 1
ATOM 873 C CA . GLY A 1 110 ? 25.405 -10.985 0.557 1.00 44.12 110 GLY A CA 1
ATOM 874 C C . GLY A 1 110 ? 24.171 -11.491 1.309 1.00 44.12 110 GLY A C 1
ATOM 875 O O . GLY A 1 110 ? 24.250 -12.580 1.867 1.00 44.12 110 GLY A O 1
ATOM 876 N N . VAL A 1 111 ? 23.030 -10.789 1.317 1.00 41.09 111 VAL A N 1
ATOM 877 C CA . VAL A 1 111 ? 21.776 -11.332 1.886 1.00 41.09 111 VAL A CA 1
ATOM 878 C C . VAL A 1 111 ? 20.573 -10.964 1.006 1.00 41.09 111 VAL A C 1
ATOM 880 O O . VAL A 1 111 ? 20.216 -9.791 0.908 1.00 41.09 111 VAL A O 1
ATOM 883 N N . GLU A 1 112 ? 19.918 -11.956 0.389 1.00 46.53 112 GLU A N 1
ATOM 884 C CA . GLU A 1 112 ? 18.753 -11.799 -0.511 1.00 46.53 112 GLU A CA 1
ATOM 885 C C . GLU A 1 112 ? 17.446 -11.421 0.218 1.00 46.53 112 GLU A C 1
ATOM 887 O O . GLU A 1 112 ? 16.424 -12.089 0.100 1.00 46.53 112 GLU A O 1
ATOM 892 N N . LYS A 1 113 ? 17.430 -10.347 1.009 1.00 54.03 113 LYS A N 1
ATOM 893 C CA . LYS A 1 113 ? 16.178 -9.842 1.608 1.00 54.03 113 LYS A CA 1
ATOM 894 C C . LYS A 1 113 ? 15.254 -9.355 0.487 1.00 54.03 113 LYS A C 1
ATOM 896 O O . LYS A 1 113 ? 15.717 -8.626 -0.375 1.00 54.03 113 LYS A O 1
ATOM 901 N N . GLU A 1 114 ? 13.976 -9.727 0.453 1.00 73.38 114 GLU A N 1
ATOM 902 C CA . GLU A 1 114 ? 13.096 -9.350 -0.676 1.00 73.38 114 GLU A CA 1
ATOM 903 C C . GLU A 1 114 ? 12.383 -8.011 -0.433 1.00 73.38 114 GLU A C 1
ATOM 905 O O . GLU A 1 114 ? 12.205 -7.182 -1.337 1.00 73.38 114 GLU A O 1
ATOM 910 N N . TYR A 1 115 ? 11.995 -7.798 0.820 1.00 82.25 115 TYR A N 1
ATOM 911 C CA . TYR A 1 115 ? 11.320 -6.607 1.295 1.00 82.25 115 TYR A CA 1
ATOM 912 C C . TYR A 1 115 ? 11.573 -6.404 2.790 1.00 82.25 115 TYR A C 1
ATOM 914 O O . TYR A 1 115 ? 11.970 -7.316 3.520 1.00 82.25 115 TYR A O 1
ATOM 922 N N . PHE A 1 116 ? 11.278 -5.198 3.251 1.00 85.56 116 PHE A N 1
ATOM 923 C CA . PHE A 1 116 ? 11.151 -4.855 4.661 1.00 85.56 116 PHE A CA 1
ATOM 924 C C . PHE A 1 116 ? 9.773 -4.229 4.871 1.00 85.56 116 PHE A C 1
ATOM 926 O O . PHE A 1 116 ? 9.145 -3.742 3.923 1.00 85.56 116 PHE A O 1
ATOM 933 N N . TYR A 1 117 ? 9.282 -4.261 6.105 1.00 88.19 117 TYR A N 1
ATOM 934 C CA . TYR A 1 117 ? 8.028 -3.603 6.440 1.00 88.19 117 TYR A CA 1
ATOM 935 C C . TYR A 1 117 ? 8.092 -2.878 7.779 1.00 88.19 117 TYR A C 1
ATOM 937 O O . TYR A 1 117 ? 8.889 -3.223 8.652 1.00 88.19 117 TYR A O 1
ATOM 945 N N . ILE A 1 118 ? 7.245 -1.860 7.903 1.00 87.38 118 ILE A N 1
ATOM 946 C CA . ILE A 1 118 ? 7.070 -1.028 9.091 1.00 87.38 118 ILE A CA 1
ATOM 947 C C . ILE A 1 118 ? 5.623 -1.180 9.539 1.00 87.38 118 ILE A C 1
ATOM 949 O O . ILE A 1 118 ? 4.712 -0.855 8.776 1.00 87.38 118 ILE A O 1
ATOM 953 N N . SER A 1 119 ? 5.419 -1.681 10.755 1.00 86.69 119 SER A N 1
ATOM 954 C CA . SER A 1 119 ? 4.088 -1.803 11.361 1.00 86.69 119 SER A CA 1
ATOM 955 C C . SER A 1 119 ? 3.747 -0.581 12.207 1.00 86.69 119 SER A C 1
ATOM 957 O O . SER A 1 119 ? 4.615 -0.041 12.895 1.00 86.69 119 SER A O 1
ATOM 959 N N . TYR A 1 120 ? 2.477 -0.186 12.172 1.00 83.38 120 TYR A N 1
ATOM 960 C CA . TYR A 1 120 ? 1.932 0.946 12.916 1.00 83.38 120 TYR A CA 1
ATOM 961 C C . TYR A 1 120 ? 0.843 0.457 13.868 1.00 83.38 120 TYR A C 1
ATOM 963 O O . TYR A 1 120 ? -0.011 -0.334 13.465 1.00 83.38 120 TYR A O 1
ATOM 971 N N . GLN A 1 121 ? 0.848 0.966 15.099 1.00 73.81 121 GLN A N 1
ATOM 972 C CA . GLN A 1 121 ? -0.237 0.747 16.054 1.00 73.81 121 GLN A CA 1
ATOM 973 C C . GLN A 1 121 ? -1.170 1.970 16.050 1.00 73.81 121 GLN A C 1
ATOM 975 O O . GLN A 1 121 ? -0.702 3.084 16.303 1.00 73.81 121 GLN A O 1
ATOM 980 N N . PRO A 1 122 ? -2.469 1.807 15.725 1.00 59.12 122 PRO A N 1
ATOM 981 C CA . PRO A 1 122 ? -3.408 2.926 15.587 1.00 59.12 122 PRO A CA 1
ATOM 982 C C . PRO A 1 122 ? -3.626 3.741 16.866 1.00 59.12 122 PRO A C 1
ATOM 984 O O . PRO A 1 122 ? -3.980 4.915 16.773 1.00 59.12 122 PRO A O 1
ATOM 987 N N . GLU A 1 123 ? -3.437 3.119 18.030 1.00 60.84 123 GLU A N 1
ATOM 988 C CA . GLU A 1 123 ? -3.695 3.726 19.341 1.00 60.84 123 GLU A CA 1
ATOM 989 C C . GLU A 1 123 ? -2.630 4.772 19.719 1.00 60.84 123 GLU A C 1
ATOM 991 O O . GLU A 1 123 ? -2.925 5.711 20.450 1.00 60.84 123 GLU A O 1
ATOM 996 N N . ASP A 1 124 ? -1.422 4.673 19.151 1.00 51.84 124 ASP A N 1
ATOM 997 C CA . ASP A 1 124 ? -0.243 5.347 19.703 1.00 51.84 124 ASP A CA 1
ATOM 998 C C . ASP A 1 124 ? 0.521 6.231 18.704 1.00 51.84 124 ASP A C 1
ATOM 1000 O O . ASP A 1 124 ? 1.418 6.966 19.097 1.00 51.84 124 ASP A O 1
ATOM 1004 N N . ASN A 1 125 ? 0.208 6.209 17.401 1.00 48.78 125 ASN A N 1
ATOM 1005 C CA . ASN A 1 125 ? 0.980 6.926 16.360 1.00 48.78 125 ASN A CA 1
ATOM 1006 C C . ASN A 1 125 ? 2.501 6.610 16.344 1.00 48.78 125 ASN A C 1
ATOM 1008 O O . ASN A 1 125 ? 3.250 7.216 15.573 1.00 48.78 125 ASN A O 1
ATOM 1012 N N . PHE A 1 126 ? 2.967 5.655 17.154 1.00 49.62 126 PHE A N 1
ATOM 1013 C CA . PHE A 1 126 ? 4.358 5.239 17.261 1.00 49.62 126 PHE A CA 1
ATOM 1014 C C . PHE A 1 126 ? 4.655 4.067 16.311 1.00 49.62 126 PHE A C 1
ATOM 1016 O O . PHE A 1 126 ? 3.848 3.153 16.121 1.00 49.62 126 PHE A O 1
ATOM 1023 N N . ILE A 1 127 ? 5.846 4.099 15.704 1.00 54.78 127 ILE A N 1
ATOM 1024 C CA . ILE A 1 127 ? 6.406 2.989 14.923 1.00 54.78 127 ILE A CA 1
ATOM 1025 C C . ILE A 1 127 ? 6.764 1.868 15.896 1.00 54.78 127 ILE A C 1
ATOM 1027 O O . ILE A 1 127 ? 7.601 2.070 16.772 1.00 54.78 127 ILE A O 1
ATOM 1031 N N . THR A 1 128 ? 6.173 0.683 15.738 1.00 51.81 128 THR A N 1
ATOM 1032 C CA . THR A 1 128 ? 6.363 -0.392 16.728 1.00 51.81 128 THR A CA 1
ATOM 1033 C C . THR A 1 128 ? 7.399 -1.424 16.297 1.00 51.81 128 THR A C 1
ATOM 1035 O O . THR A 1 128 ? 8.055 -2.013 17.153 1.00 51.81 128 THR A O 1
ATOM 1038 N N . THR A 1 129 ? 7.595 -1.688 14.995 1.00 54.00 129 THR A N 1
ATOM 1039 C CA . THR A 1 129 ? 8.584 -2.704 14.571 1.00 54.00 129 THR A CA 1
ATOM 1040 C C . THR A 1 129 ? 9.014 -2.582 13.104 1.00 54.00 129 THR A C 1
ATOM 1042 O O . THR A 1 129 ? 8.176 -2.385 12.221 1.00 54.00 129 THR A O 1
ATOM 1045 N N . ILE A 1 130 ? 10.317 -2.777 12.850 1.00 57.84 130 ILE A N 1
ATOM 1046 C CA . ILE A 1 130 ? 10.915 -3.017 11.525 1.00 57.84 130 ILE A CA 1
ATOM 1047 C C . ILE A 1 130 ? 11.332 -4.492 11.459 1.00 57.84 130 ILE A C 1
ATOM 1049 O O . ILE A 1 130 ? 12.169 -4.920 12.250 1.00 57.84 130 ILE A O 1
ATOM 1053 N N . ILE A 1 131 ? 10.780 -5.275 10.527 1.00 60.69 131 ILE A N 1
ATOM 1054 C CA . ILE A 1 131 ? 11.123 -6.703 10.363 1.00 60.69 131 ILE A CA 1
ATOM 1055 C C . ILE A 1 131 ? 11.566 -6.980 8.917 1.00 60.69 131 ILE A C 1
ATOM 1057 O O . ILE A 1 131 ? 10.988 -6.465 7.956 1.00 60.69 131 ILE A O 1
ATOM 1061 N N . ASN A 1 132 ? 12.601 -7.815 8.769 1.00 55.78 132 ASN A N 1
ATOM 1062 C CA . ASN A 1 132 ? 13.185 -8.252 7.495 1.00 55.78 132 ASN A CA 1
ATOM 1063 C C . ASN A 1 132 ? 12.746 -9.693 7.165 1.00 55.78 132 ASN A C 1
ATOM 1065 O O . ASN A 1 132 ? 12.832 -10.546 8.047 1.00 55.78 132 ASN A O 1
ATOM 1069 N N . LYS A 1 133 ? 12.337 -9.997 5.918 1.00 58.69 133 LYS A N 1
ATOM 1070 C CA . LYS A 1 133 ? 11.968 -11.370 5.487 1.00 58.69 133 LYS A CA 1
ATOM 1071 C C . LYS A 1 133 ? 12.645 -11.782 4.163 1.00 58.69 133 LYS A C 1
ATOM 1073 O O . LYS A 1 133 ? 12.997 -10.933 3.342 1.00 58.69 133 LYS A O 1
ATOM 1078 N N . THR A 1 134 ? 12.791 -13.094 3.956 1.00 41.56 134 THR A N 1
ATOM 1079 C CA . THR A 1 134 ? 13.473 -13.733 2.810 1.00 41.56 134 THR A CA 1
ATOM 1080 C C . THR A 1 134 ? 12.633 -14.904 2.266 1.00 41.56 134 THR A C 1
ATOM 1082 O O . THR A 1 134 ? 12.370 -15.820 3.046 1.00 41.56 134 THR A O 1
ATOM 1085 N N . LYS A 1 135 ? 12.232 -14.879 0.973 1.00 42.25 135 LYS A N 1
ATOM 1086 C CA . LYS A 1 135 ? 12.193 -15.997 -0.024 1.00 42.25 135 LYS A CA 1
ATOM 1087 C C . LYS A 1 135 ? 11.144 -15.816 -1.150 1.00 42.25 135 LYS A C 1
ATOM 1089 O O . LYS A 1 135 ? 9.955 -15.769 -0.849 1.00 42.25 135 LYS A O 1
ATOM 1094 N N . TRP A 1 136 ? 11.578 -15.975 -2.416 1.00 32.97 136 TRP A N 1
ATOM 1095 C CA . TRP A 1 136 ? 10.822 -16.621 -3.516 1.00 32.97 136 TRP A CA 1
ATOM 1096 C C . TRP A 1 136 ? 11.759 -17.124 -4.647 1.00 32.97 136 TRP A C 1
ATOM 1098 O O . TRP A 1 136 ? 12.779 -16.495 -4.913 1.00 32.97 136 TRP A O 1
ATOM 1108 N N . ASN A 1 137 ? 11.425 -18.249 -5.307 1.00 30.91 137 ASN A N 1
ATOM 1109 C CA . ASN A 1 137 ? 12.242 -18.939 -6.327 1.00 30.91 137 ASN A CA 1
ATOM 1110 C C . ASN A 1 137 ? 11.586 -18.967 -7.735 1.00 30.91 137 ASN A C 1
ATOM 1112 O O . ASN A 1 137 ? 10.519 -19.556 -7.873 1.00 30.91 137 ASN A O 1
ATOM 1116 N N . LYS A 1 138 ? 12.354 -18.471 -8.736 1.00 44.75 138 LYS A N 1
ATO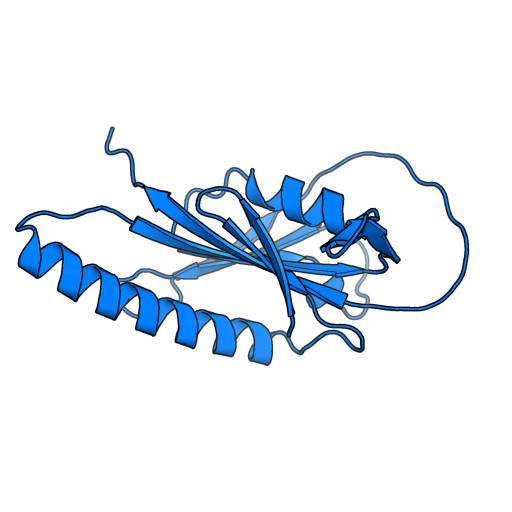M 1117 C CA . LYS A 1 138 ? 12.420 -18.714 -10.218 1.00 44.75 138 LYS A CA 1
ATOM 1118 C C . LYS A 1 138 ? 11.183 -18.409 -11.107 1.00 44.75 138 LYS A C 1
ATOM 1120 O O . LYS A 1 138 ? 10.068 -18.726 -10.741 1.00 44.75 138 LYS A O 1
ATOM 1125 N N . GLN A 1 139 ? 11.291 -17.851 -12.330 1.00 36.72 139 GLN A N 1
ATOM 1126 C CA . GLN A 1 139 ? 12.345 -17.889 -13.373 1.00 36.72 139 GLN A CA 1
ATOM 1127 C C . GLN A 1 139 ? 12.177 -16.721 -14.393 1.00 36.72 139 GLN A C 1
ATOM 1129 O O . GLN A 1 139 ? 11.064 -16.262 -14.628 1.00 36.72 139 GLN A O 1
ATOM 1134 N N . GLN A 1 140 ? 13.281 -16.256 -14.998 1.00 40.62 140 GLN A N 1
ATOM 1135 C CA . GLN A 1 140 ? 13.402 -15.057 -15.857 1.00 40.62 140 GLN A CA 1
ATOM 1136 C C . GLN A 1 140 ? 13.024 -15.272 -17.338 1.00 40.62 140 GLN A C 1
ATOM 1138 O O . GLN A 1 140 ? 13.223 -16.365 -17.865 1.00 40.62 140 GLN A O 1
ATOM 1143 N N . LYS A 1 141 ? 12.660 -14.181 -18.038 1.00 30.86 141 LYS A N 1
ATOM 1144 C CA . LYS A 1 141 ? 13.046 -13.895 -19.439 1.00 30.86 141 LYS A CA 1
ATOM 1145 C C . LYS A 1 141 ? 13.032 -12.380 -19.703 1.00 30.86 141 LYS A C 1
ATOM 1147 O O . LYS A 1 141 ? 12.149 -11.669 -19.239 1.00 30.86 141 LYS A O 1
ATOM 1152 N N . GLN A 1 142 ? 14.046 -11.910 -20.422 1.00 35.53 142 GLN A N 1
ATOM 1153 C CA . GLN A 1 142 ? 14.417 -10.509 -20.635 1.00 35.53 142 GLN A CA 1
ATOM 1154 C C . GLN A 1 142 ? 14.053 -10.056 -22.051 1.00 35.53 142 GLN A C 1
ATOM 1156 O O . GLN A 1 142 ? 14.322 -10.814 -22.970 1.00 35.53 142 GLN A O 1
ATOM 1161 N N . HIS A 1 143 ? 13.531 -8.833 -22.228 1.00 30.05 143 HIS A N 1
ATOM 1162 C CA . HIS A 1 143 ? 13.720 -8.004 -23.433 1.00 30.05 143 HIS A CA 1
ATOM 1163 C C . HIS A 1 143 ? 13.449 -6.502 -23.137 1.00 30.05 143 HIS A C 1
ATOM 1165 O O . HIS A 1 143 ? 12.567 -6.161 -22.355 1.00 30.05 143 HIS A O 1
ATOM 1171 N N . SER A 1 144 ? 14.293 -5.654 -23.746 1.00 26.58 144 SER A N 1
ATOM 1172 C CA . SER A 1 144 ? 14.372 -4.168 -23.835 1.00 26.58 144 SER A CA 1
ATOM 1173 C C . SER A 1 144 ? 13.030 -3.486 -24.216 1.00 26.58 144 SER A C 1
ATOM 1175 O O . SER A 1 144 ? 12.241 -4.139 -24.884 1.00 26.58 144 SER A O 1
ATOM 1177 N N . THR A 1 145 ? 12.644 -2.238 -23.880 1.00 28.73 145 THR A N 1
ATOM 1178 C CA . THR A 1 145 ? 13.326 -0.959 -23.553 1.00 28.73 145 THR A CA 1
ATOM 1179 C C . THR A 1 145 ? 12.406 -0.086 -22.656 1.00 28.73 145 THR A C 1
ATOM 1181 O O . THR A 1 145 ? 11.188 -0.171 -22.766 1.00 28.73 145 THR A O 1
ATOM 1184 N N . ASP A 1 146 ? 13.006 0.725 -21.773 1.00 32.69 146 ASP A N 1
ATOM 1185 C CA . ASP A 1 146 ? 12.522 1.883 -20.982 1.00 32.69 146 ASP A CA 1
ATOM 1186 C C . ASP A 1 146 ? 11.047 2.029 -20.532 1.00 32.69 146 ASP A C 1
ATOM 1188 O O . ASP A 1 146 ? 10.174 2.383 -21.316 1.00 32.69 146 ASP A O 1
ATOM 1192 N N . GLN A 1 147 ? 10.821 1.939 -19.204 1.00 29.44 147 GLN A N 1
ATOM 1193 C CA . GLN A 1 147 ? 10.179 2.950 -18.320 1.00 29.44 147 GLN A CA 1
ATOM 1194 C C . GLN A 1 147 ? 9.784 2.351 -16.946 1.00 29.44 147 GLN A C 1
ATOM 1196 O O . GLN A 1 147 ? 9.408 1.191 -16.820 1.00 29.44 147 GLN A O 1
ATOM 1201 N N . LEU A 1 148 ? 9.919 3.151 -15.882 1.00 34.62 148 LEU A N 1
ATOM 1202 C CA . LEU A 1 148 ? 10.001 2.717 -14.474 1.00 34.62 148 LEU A CA 1
ATOM 1203 C C . LEU A 1 148 ? 8.813 3.227 -13.642 1.00 34.62 148 LEU A C 1
ATOM 1205 O O . LEU A 1 148 ? 8.370 4.345 -13.895 1.00 34.62 148 LEU A O 1
ATOM 1209 N N . THR A 1 149 ? 8.277 2.474 -12.662 1.00 38.12 149 THR A N 1
ATOM 1210 C CA . THR A 1 149 ? 7.157 2.945 -11.803 1.00 38.12 149 THR A CA 1
ATOM 1211 C C . THR A 1 149 ? 6.896 2.145 -10.510 1.00 38.12 149 THR A C 1
ATOM 1213 O O . THR A 1 149 ? 7.106 0.939 -10.443 1.00 38.12 149 THR A O 1
ATOM 1216 N N . ILE A 1 150 ? 6.363 2.859 -9.505 1.00 37.44 150 ILE A N 1
ATOM 1217 C CA . ILE A 1 150 ? 5.930 2.459 -8.152 1.00 37.44 150 ILE A CA 1
ATOM 1218 C C . ILE A 1 150 ? 4.495 1.930 -8.097 1.00 37.44 150 ILE A C 1
ATOM 1220 O O . ILE A 1 150 ? 3.595 2.567 -8.638 1.00 37.44 150 ILE A O 1
ATOM 1224 N N . ARG A 1 151 ? 4.274 0.860 -7.333 1.00 38.16 151 ARG A N 1
ATOM 1225 C CA . ARG A 1 151 ? 2.956 0.360 -6.906 1.00 38.16 151 ARG A CA 1
ATOM 1226 C C . ARG A 1 151 ? 2.561 0.967 -5.555 1.00 38.16 151 ARG A C 1
ATOM 1228 O O . ARG A 1 151 ? 3.399 0.994 -4.662 1.00 38.16 151 ARG A O 1
ATOM 1235 N N . TYR A 1 152 ? 1.316 1.413 -5.393 1.00 42.88 152 TYR A N 1
ATOM 1236 C CA . TYR A 1 152 ? 0.673 1.517 -4.076 1.00 42.88 152 TYR A CA 1
ATOM 1237 C C . TYR A 1 152 ? -0.510 0.568 -4.094 1.00 42.88 152 TYR A C 1
ATOM 1239 O O . TYR A 1 152 ? -1.273 0.580 -5.057 1.00 42.88 152 TYR A O 1
ATOM 1247 N N . CYS A 1 153 ? -0.653 -0.235 -3.048 1.00 34.88 153 CYS A N 1
ATOM 1248 C CA . CYS A 1 153 ? -1.907 -0.911 -2.779 1.00 34.88 153 CYS A CA 1
ATOM 1249 C C . CYS A 1 153 ? -2.316 -0.682 -1.334 1.00 34.88 153 CYS A C 1
ATOM 1251 O O . CYS A 1 153 ? -1.655 -1.201 -0.438 1.00 34.88 153 CYS A O 1
ATOM 1253 N N . SER A 1 154 ? -3.386 0.090 -1.141 1.00 35.97 154 SER A N 1
ATOM 1254 C CA . SER A 1 154 ? -4.128 0.190 0.113 1.00 35.97 154 SER A CA 1
ATOM 1255 C C . SER A 1 154 ? -5.111 -0.970 0.196 1.00 35.97 154 SER A C 1
ATOM 1257 O O . SER A 1 154 ? -5.966 -1.049 -0.678 1.00 35.97 154 SER A O 1
ATOM 1259 N N . LYS A 1 155 ? -5.002 -1.857 1.191 1.00 34.34 155 LYS A N 1
ATOM 1260 C CA . LYS A 1 155 ? -6.031 -2.879 1.464 1.00 34.34 155 LYS A CA 1
ATOM 1261 C C . LYS A 1 155 ? -6.755 -2.553 2.768 1.00 34.34 155 LYS A C 1
ATOM 1263 O O . LYS A 1 155 ? -6.069 -2.359 3.774 1.00 34.34 155 LYS A O 1
ATOM 1268 N N . ALA A 1 156 ? -8.088 -2.523 2.734 1.00 32.16 156 ALA A N 1
ATOM 1269 C CA . ALA A 1 156 ? -8.943 -2.397 3.912 1.00 32.16 156 ALA A CA 1
ATOM 1270 C C . ALA A 1 156 ? -9.282 -3.779 4.496 1.00 32.16 156 ALA A C 1
ATOM 1272 O O . ALA A 1 156 ? -10.290 -4.379 4.140 1.00 32.16 156 ALA A O 1
ATOM 1273 N N . ILE A 1 157 ? -8.439 -4.317 5.384 1.00 37.28 157 ILE A N 1
ATOM 1274 C CA . ILE A 1 157 ? -8.672 -5.658 5.947 1.00 37.28 157 ILE A CA 1
ATOM 1275 C C . ILE A 1 157 ? -9.701 -5.563 7.076 1.00 37.28 157 ILE A C 1
ATOM 1277 O O . ILE A 1 157 ? -9.494 -4.824 8.034 1.00 37.28 157 ILE A O 1
ATOM 1281 N N . ARG A 1 158 ? -10.778 -6.350 6.992 1.00 29.08 158 ARG A N 1
ATOM 1282 C CA . ARG A 1 158 ? -11.664 -6.643 8.127 1.00 29.08 158 ARG A CA 1
ATOM 1283 C C . ARG A 1 158 ? -10.921 -7.549 9.108 1.00 29.08 158 ARG A C 1
ATOM 1285 O O . ARG A 1 158 ? -10.571 -8.672 8.753 1.00 29.08 158 ARG A O 1
ATOM 1292 N N . GLN A 1 159 ? -10.696 -7.086 10.333 1.00 30.12 159 GLN A N 1
ATOM 1293 C CA . GLN A 1 159 ? -10.254 -7.940 11.428 1.00 30.12 159 GLN A CA 1
ATOM 1294 C C . GLN A 1 159 ? -11.349 -8.973 11.701 1.00 30.12 159 GLN A C 1
ATOM 1296 O O . GLN A 1 159 ? -12.418 -8.648 12.220 1.00 30.12 159 GLN A O 1
ATOM 1301 N N . LEU A 1 160 ? -11.094 -10.222 11.325 1.00 26.36 160 LEU A N 1
ATOM 1302 C CA . LEU A 1 160 ? -11.848 -11.347 11.852 1.00 26.36 160 LEU A CA 1
ATOM 1303 C C . LEU A 1 160 ? -11.306 -11.594 13.261 1.00 26.36 160 LEU A C 1
ATOM 1305 O O . LEU A 1 160 ? -10.144 -11.957 13.426 1.00 26.36 160 LEU A O 1
ATOM 1309 N N . LYS A 1 161 ? -12.125 -11.301 14.274 1.00 28.98 161 LYS A N 1
ATOM 1310 C CA . LYS A 1 161 ? -11.861 -11.760 15.638 1.00 28.98 161 LYS A CA 1
ATOM 1311 C C . LYS A 1 161 ? -12.014 -13.285 15.632 1.00 28.98 161 LYS A C 1
ATOM 1313 O O . LYS A 1 161 ? -13.065 -13.760 15.203 1.00 28.98 161 LYS A O 1
ATOM 1318 N N . ASN A 1 162 ? -10.967 -14.002 16.043 1.00 34.06 162 ASN A N 1
ATOM 1319 C CA . 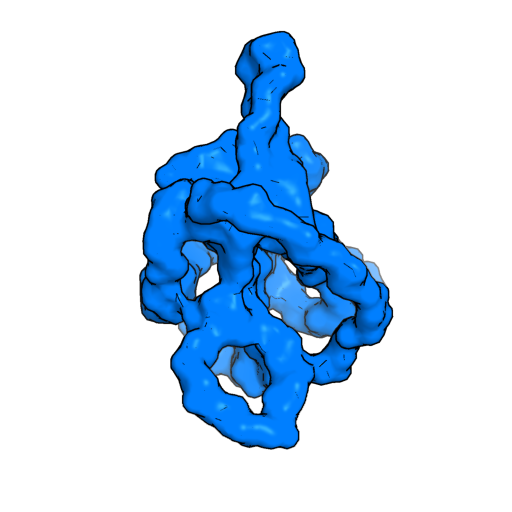ASN A 1 162 ? -11.090 -15.393 16.485 1.00 34.06 162 ASN A CA 1
ATOM 1320 C C . ASN A 1 162 ? -11.826 -15.432 17.824 1.00 34.06 162 ASN A C 1
ATOM 1322 O O . ASN A 1 162 ? -11.581 -14.507 18.635 1.00 34.06 162 ASN A O 1
#

pLDDT: mean 72.86, std 21.81, range [26.36, 97.44]